Protein AF-A0A1Y1N7R0-F1 (afdb_monomer)

Organism: Photinus pyralis (NCBI:txid7054)

Foldseek 3Di:
DCDVVPDPDFFEDEDELDDPPDPVNVVCVVVVLPDQCCLVPPVLVVLLCCCQPVVGLEYEYAAQPRFALVSNVLVVSVCCCLPPGPNNVRYWYEQRNYHPRAQPDTSYHPLDVPDDVVVVDDPPDDPPVDPGSDD

Solvent-accessible surface area (backbone atoms o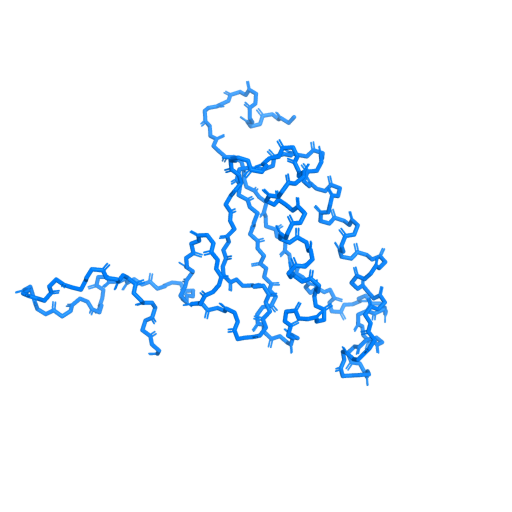nly — not comparable to full-atom values): 7972 Å² total; per-residue (Å²): 117,68,62,66,76,75,44,94,59,82,48,67,44,84,43,71,70,68,51,90,83,39,70,48,43,48,51,21,54,76,52,74,46,77,48,45,63,33,33,69,72,44,52,53,55,49,56,50,49,50,44,74,74,66,54,38,42,28,51,37,54,45,34,42,83,86,47,44,28,73,51,62,38,33,68,61,54,49,51,43,42,57,73,71,40,99,34,33,93,61,47,41,33,44,8,24,52,4,40,85,23,58,56,73,50,51,74,41,70,65,60,46,90,89,68,56,73,75,84,71,56,67,75,94,82,76,86,67,95,60,93,65,58,75,132

pLDDT: mean 86.86, std 16.88, range [38.12, 98.5]

Structure (mmCIF, N/CA/C/O backbone):
data_AF-A0A1Y1N7R0-F1
#
_entry.id   AF-A0A1Y1N7R0-F1
#
loop_
_atom_site.group_PDB
_atom_site.id
_atom_site.type_symbol
_atom_site.label_atom_id
_atom_site.label_alt_id
_atom_site.label_comp_id
_atom_site.label_asym_id
_atom_site.label_entity_id
_atom_site.label_seq_id
_atom_site.pdbx_PDB_ins_code
_atom_site.Cartn_x
_atom_site.Cartn_y
_atom_site.Cartn_z
_atom_site.occupancy
_atom_site.B_iso_or_equiv
_atom_site.auth_seq_id
_atom_site.auth_comp_id
_atom_site.auth_asym_id
_atom_site.auth_atom_id
_atom_site.pdbx_PDB_model_num
ATOM 1 N N . MET A 1 1 ? -5.769 6.196 19.701 1.00 59.28 1 MET A N 1
ATOM 2 C CA . MET A 1 1 ? -6.501 7.036 18.727 1.00 59.28 1 MET A CA 1
ATOM 3 C C . MET A 1 1 ? -7.909 7.344 19.223 1.00 59.28 1 MET A C 1
ATOM 5 O O . MET A 1 1 ? -8.539 6.460 19.791 1.00 59.28 1 MET A O 1
ATOM 9 N N . ALA A 1 2 ? -8.379 8.583 19.038 1.00 69.19 2 ALA A N 1
ATOM 10 C CA . ALA A 1 2 ? -9.619 9.095 19.632 1.00 69.19 2 ALA A CA 1
ATOM 11 C C . ALA A 1 2 ? -10.906 8.501 19.028 1.00 69.19 2 ALA A C 1
ATOM 13 O O . ALA A 1 2 ? -11.811 8.174 19.785 1.00 69.19 2 ALA A O 1
ATOM 14 N N . VAL A 1 3 ? -10.969 8.292 17.707 1.00 76.25 3 VAL A N 1
ATOM 15 C CA . VAL A 1 3 ? -12.186 7.805 17.022 1.00 76.25 3 VAL A CA 1
ATOM 16 C C . VAL A 1 3 ? -12.590 6.409 17.507 1.00 76.25 3 VAL A C 1
ATOM 18 O O . VAL A 1 3 ? -13.712 6.218 17.963 1.00 76.25 3 VAL A O 1
ATOM 21 N N . ARG A 1 4 ? -11.648 5.458 17.527 1.00 75.25 4 ARG A N 1
ATOM 22 C CA . ARG A 1 4 ? -11.912 4.071 17.956 1.00 75.25 4 ARG A CA 1
ATOM 23 C C . ARG A 1 4 ? -12.241 3.924 19.442 1.00 75.25 4 ARG A C 1
ATOM 25 O O . ARG A 1 4 ? 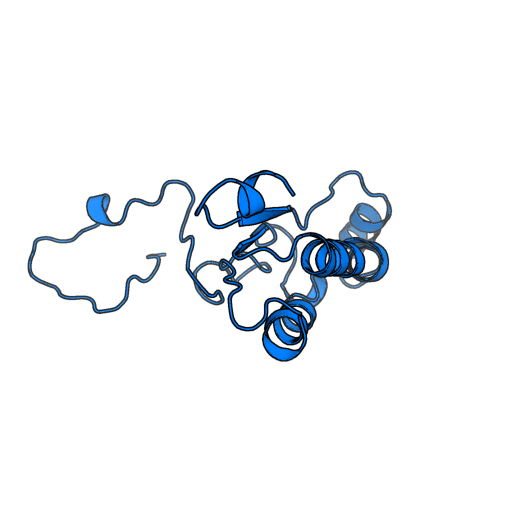-12.907 2.978 19.828 1.00 75.25 4 ARG A O 1
ATOM 32 N N . ARG A 1 5 ? -11.725 4.821 20.293 1.00 78.56 5 ARG A N 1
ATOM 33 C CA . ARG A 1 5 ? -11.948 4.757 21.750 1.00 78.56 5 ARG A CA 1
ATOM 34 C C . ARG A 1 5 ? -13.239 5.440 22.189 1.00 78.56 5 ARG A C 1
ATOM 36 O O . ARG A 1 5 ? -13.715 5.157 23.278 1.00 78.56 5 ARG A O 1
ATOM 43 N N . LYS A 1 6 ? -13.755 6.372 21.384 1.00 86.44 6 LYS A N 1
ATOM 44 C CA . LYS A 1 6 ? -14.900 7.219 21.744 1.00 86.44 6 LYS A CA 1
ATOM 45 C C . LYS A 1 6 ? -16.167 6.903 20.949 1.00 86.44 6 LYS A C 1
ATOM 47 O O . LYS A 1 6 ? -17.205 7.480 21.242 1.00 86.44 6 LYS A O 1
ATOM 52 N N . THR A 1 7 ? -16.089 6.040 19.936 1.00 89.00 7 THR A N 1
ATOM 53 C CA . THR A 1 7 ? -17.209 5.749 19.032 1.00 89.00 7 THR A CA 1
ATOM 54 C C . THR A 1 7 ? -17.223 4.278 18.623 1.00 89.00 7 THR A C 1
ATOM 56 O O . THR A 1 7 ? -16.208 3.592 18.733 1.00 89.00 7 THR A O 1
ATOM 59 N N . ALA A 1 8 ? -18.356 3.821 18.089 1.00 89.00 8 ALA A N 1
ATOM 60 C CA . ALA A 1 8 ? -18.490 2.513 17.447 1.00 89.00 8 ALA A CA 1
ATOM 61 C C . ALA A 1 8 ? -18.056 2.514 15.962 1.00 89.00 8 ALA A C 1
ATOM 63 O O . ALA A 1 8 ? -18.281 1.533 15.255 1.00 89.00 8 ALA A O 1
ATOM 64 N N . LEU A 1 9 ? -17.467 3.611 15.462 1.00 91.62 9 LEU A N 1
ATOM 65 C CA . LEU A 1 9 ? -17.059 3.720 14.063 1.00 91.62 9 LEU A CA 1
ATOM 66 C C . LEU A 1 9 ? -15.854 2.824 13.764 1.00 91.62 9 LEU A C 1
ATOM 68 O O . LEU A 1 9 ? -14.874 2.785 14.514 1.00 91.62 9 LEU A O 1
ATOM 72 N N . LYS A 1 10 ? -15.920 2.156 12.612 1.00 91.81 10 LYS A N 1
ATOM 73 C CA . LYS A 1 10 ? -14.805 1.416 12.024 1.00 91.81 10 LYS A CA 1
ATOM 74 C C . LYS A 1 10 ? -13.788 2.390 11.444 1.00 91.81 10 LYS A C 1
ATOM 76 O O . LYS A 1 10 ? -14.159 3.370 10.800 1.00 91.81 10 LYS A O 1
ATOM 81 N N . PHE A 1 11 ? -12.510 2.146 11.712 1.00 94.12 11 PHE A N 1
ATOM 82 C CA . PHE A 1 11 ? -11.434 3.050 11.308 1.00 94.12 11 PHE A CA 1
ATOM 83 C C . PHE A 1 11 ? -10.691 2.483 10.101 1.00 94.12 11 PHE A C 1
ATOM 85 O O . PHE A 1 11 ? -10.225 1.346 10.144 1.00 94.12 11 PHE A O 1
ATOM 92 N N . GLY A 1 12 ? -10.553 3.288 9.049 1.00 95.31 12 GLY A N 1
ATOM 93 C CA . GLY A 1 12 ? -9.827 2.931 7.834 1.00 95.31 12 GLY A CA 1
ATOM 94 C C . GLY A 1 12 ? -8.649 3.858 7.556 1.00 95.31 12 GLY A C 1
ATOM 95 O O . GLY A 1 12 ? -8.634 5.003 8.010 1.00 95.31 12 GLY A O 1
ATOM 96 N N . ILE A 1 13 ? -7.680 3.360 6.793 1.00 96.88 13 ILE A N 1
ATOM 97 C CA . ILE A 1 13 ? -6.538 4.122 6.282 1.00 96.88 13 ILE A CA 1
ATOM 98 C C . ILE A 1 13 ? -6.604 4.163 4.759 1.00 96.88 13 ILE A C 1
ATOM 100 O O . ILE A 1 13 ? -6.812 3.137 4.120 1.00 96.88 13 ILE A O 1
ATOM 104 N N . TYR A 1 14 ? -6.394 5.357 4.212 1.00 97.25 14 TYR A N 1
ATOM 105 C CA . TYR A 1 14 ? -6.045 5.592 2.815 1.00 97.25 14 TYR A CA 1
ATOM 106 C C . TYR A 1 14 ? -4.520 5.585 2.679 1.00 97.25 14 TYR A C 1
ATOM 108 O O . TYR A 1 14 ? -3.850 6.284 3.443 1.00 97.25 14 TYR A O 1
ATOM 116 N N . TYR A 1 15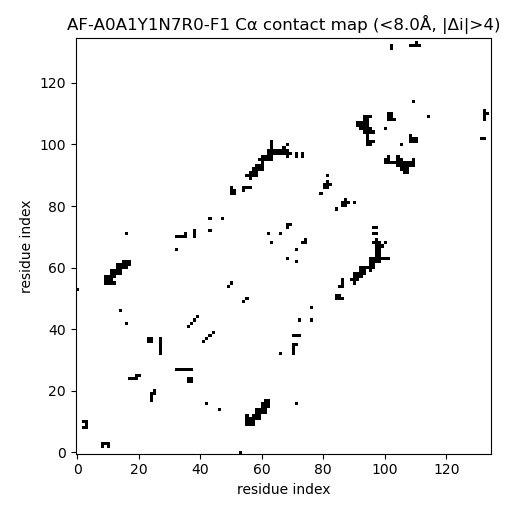 ? -3.980 4.851 1.711 1.00 97.44 15 TYR A N 1
ATOM 117 C CA . TYR A 1 15 ? -2.558 4.846 1.392 1.00 97.44 15 TYR A CA 1
ATOM 118 C C . TYR A 1 15 ? -2.334 4.987 -0.118 1.00 97.44 15 TYR A C 1
ATOM 120 O O . TYR A 1 15 ? -2.695 4.108 -0.902 1.00 97.44 15 TYR A O 1
ATOM 128 N N . SER A 1 16 ? -1.706 6.096 -0.513 1.00 96.44 16 SER A N 1
ATOM 129 C CA . SER A 1 16 ? -1.208 6.293 -1.876 1.00 96.44 16 SER A CA 1
ATOM 130 C C . SER A 1 16 ? 0.083 5.508 -2.042 1.00 96.44 16 SER A C 1
ATOM 132 O O . SER A 1 16 ? 1.062 5.804 -1.359 1.00 96.44 16 SER A O 1
ATOM 134 N N . GLN A 1 17 ? 0.113 4.548 -2.966 1.00 94.81 17 GLN A N 1
ATOM 135 C CA . GLN A 1 17 ? 1.361 3.854 -3.289 1.00 94.81 17 GLN A CA 1
ATOM 136 C C . GLN A 1 17 ? 2.343 4.777 -4.026 1.00 94.81 17 GLN A C 1
ATOM 138 O O . GLN A 1 17 ? 3.554 4.583 -3.967 1.00 94.81 17 GLN A O 1
ATOM 143 N N . TYR A 1 18 ? 1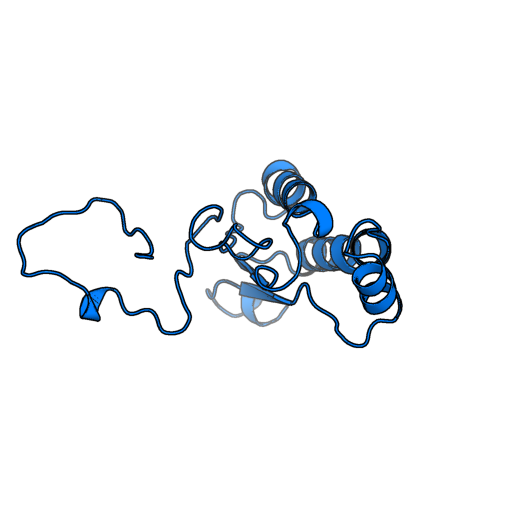.826 5.822 -4.672 1.00 94.75 18 TYR A N 1
ATOM 144 C CA . TYR A 1 18 ? 2.612 6.820 -5.384 1.00 94.75 18 TYR A CA 1
ATOM 145 C C . TYR A 1 18 ? 3.234 7.855 -4.462 1.00 94.75 18 TYR A C 1
ATOM 147 O O . TYR A 1 18 ? 2.582 8.371 -3.550 1.00 94.75 18 TYR A O 1
ATOM 155 N N . GLU A 1 19 ? 4.444 8.271 -4.827 1.00 94.56 19 GLU A N 1
ATOM 156 C CA . GLU A 1 19 ? 5.066 9.484 -4.314 1.00 94.56 19 GLU A CA 1
ATOM 157 C C . GLU A 1 19 ? 5.923 10.135 -5.404 1.00 94.56 19 GLU A C 1
ATOM 159 O O . GLU A 1 19 ? 7.136 9.951 -5.483 1.00 94.56 19 GLU A O 1
ATOM 164 N N . TRP A 1 20 ? 5.274 10.900 -6.286 1.00 94.19 20 TRP A N 1
ATOM 165 C CA . TRP A 1 20 ? 5.872 11.428 -7.523 1.00 94.19 20 TRP A CA 1
ATOM 166 C C . TRP A 1 20 ? 7.145 12.265 -7.334 1.00 94.19 20 TRP A C 1
ATOM 168 O O . TRP A 1 20 ? 7.942 12.392 -8.263 1.00 94.19 20 TRP A O 1
ATOM 178 N N . PHE A 1 21 ? 7.351 12.826 -6.143 1.00 95.31 21 PHE A N 1
ATOM 179 C CA . PHE A 1 21 ? 8.506 13.665 -5.823 1.00 95.31 21 PHE A CA 1
ATOM 180 C C . PHE A 1 21 ? 9.601 12.931 -5.038 1.00 95.31 21 PHE A C 1
ATOM 182 O O . PHE A 1 21 ? 10.643 13.522 -4.762 1.00 95.31 21 PHE A O 1
ATOM 189 N N . HIS A 1 22 ? 9.405 11.656 -4.684 1.00 96.50 22 HIS A N 1
ATOM 190 C CA . HIS A 1 22 ? 10.417 10.894 -3.962 1.00 96.50 22 HIS A CA 1
ATOM 191 C C . HIS A 1 22 ? 11.551 10.470 -4.915 1.00 96.50 22 HIS A C 1
ATOM 193 O O . HIS A 1 22 ? 11.275 9.800 -5.916 1.00 96.50 22 HIS A O 1
ATOM 199 N N . PRO A 1 23 ? 12.832 10.770 -4.618 1.00 97.38 23 PRO A N 1
ATOM 200 C CA . PRO A 1 23 ? 13.942 10.474 -5.530 1.00 97.38 23 PRO A CA 1
ATOM 201 C C . PRO A 1 23 ? 14.053 8.993 -5.902 1.00 97.38 23 PRO A C 1
ATOM 203 O O . PRO A 1 23 ? 14.312 8.656 -7.053 1.00 97.38 23 PRO A O 1
ATOM 206 N N . GLN A 1 24 ? 13.801 8.093 -4.945 1.00 97.62 24 GLN A N 1
ATOM 207 C CA . GLN A 1 24 ? 13.816 6.652 -5.223 1.00 97.62 24 GLN A CA 1
ATOM 208 C C . GLN A 1 24 ? 12.655 6.228 -6.124 1.00 97.62 24 GLN A C 1
ATOM 210 O O . GLN A 1 24 ? 12.843 5.370 -6.973 1.00 97.62 24 GLN A O 1
ATOM 215 N N . TYR A 1 25 ? 11.480 6.853 -5.988 1.00 97.31 25 TYR A N 1
ATOM 216 C CA . TYR A 1 25 ? 10.346 6.531 -6.847 1.00 97.31 25 TYR A CA 1
ATOM 217 C C . TYR A 1 25 ? 10.613 6.972 -8.288 1.00 97.31 25 TYR A C 1
ATOM 219 O O . TYR A 1 25 ? 10.378 6.222 -9.231 1.00 97.31 25 TYR A O 1
ATOM 227 N N . GLN A 1 26 ? 11.185 8.167 -8.461 1.00 97.62 26 GLN A N 1
ATOM 228 C CA . GLN A 1 26 ? 11.626 8.653 -9.768 1.00 97.62 26 GLN A CA 1
ATOM 229 C C . GLN A 1 26 ? 12.718 7.760 -10.367 1.00 97.62 26 GLN A C 1
ATOM 231 O O . GLN A 1 26 ? 12.651 7.436 -11.548 1.00 97.62 26 GLN A O 1
ATOM 236 N N . SER A 1 27 ? 13.689 7.324 -9.561 1.00 97.81 27 SER A N 1
ATOM 237 C CA . SER A 1 27 ? 14.750 6.401 -9.986 1.00 97.81 27 SER A CA 1
ATOM 238 C C . SER A 1 27 ? 14.200 5.048 -10.442 1.00 97.81 27 SER A C 1
ATOM 240 O O . SER A 1 27 ? 14.592 4.559 -11.500 1.00 97.81 27 SER A O 1
ATOM 242 N N . ASP A 1 28 ? 13.289 4.449 -9.673 1.00 97.75 28 ASP A N 1
ATOM 243 C CA . ASP A 1 28 ? 12.653 3.180 -10.037 1.00 97.75 28 ASP A CA 1
ATOM 244 C C . ASP A 1 28 ? 11.823 3.350 -11.321 1.00 97.75 28 ASP A C 1
ATOM 246 O O . ASP A 1 28 ? 11.905 2.531 -12.235 1.00 97.75 28 ASP A O 1
ATOM 250 N N . LYS A 1 29 ? 11.085 4.462 -11.442 1.00 96.81 29 LYS A N 1
ATOM 251 C CA . LYS A 1 29 ? 10.293 4.801 -12.634 1.00 96.81 29 LYS A CA 1
ATOM 252 C C . LYS A 1 29 ? 11.155 4.994 -13.885 1.00 96.81 29 LYS A C 1
ATOM 254 O O . LYS A 1 29 ? 10.789 4.497 -14.945 1.00 96.81 29 LYS A O 1
ATOM 259 N N . LEU A 1 30 ? 12.309 5.660 -13.777 1.00 97.12 30 LEU A N 1
ATOM 260 C CA . LEU A 1 30 ? 13.278 5.802 -14.877 1.00 97.12 30 LEU A CA 1
ATOM 261 C C . LEU A 1 30 ? 13.849 4.453 -15.334 1.00 97.12 30 LEU A C 1
ATOM 263 O O . LEU A 1 30 ? 14.250 4.313 -16.486 1.00 97.12 30 LEU A O 1
ATOM 267 N N . GLN A 1 31 ? 13.854 3.462 -14.445 1.00 96.50 31 GLN A N 1
ATOM 268 C CA . GLN A 1 31 ? 14.248 2.084 -14.729 1.00 96.50 31 GLN A CA 1
ATOM 269 C C . GLN A 1 31 ? 13.046 1.189 -15.064 1.00 96.50 31 GLN A C 1
ATOM 271 O O . GLN A 1 31 ? 13.140 -0.029 -14.973 1.00 96.50 31 GLN A O 1
ATOM 276 N N . ASN A 1 32 ? 11.904 1.764 -15.453 1.00 96.44 32 ASN A N 1
ATOM 277 C CA . ASN A 1 32 ? 10.684 1.023 -15.793 1.00 96.44 32 ASN A CA 1
ATOM 278 C C . ASN A 1 32 ? 10.234 0.043 -14.696 1.00 96.44 32 ASN A C 1
ATOM 280 O O . ASN A 1 32 ? 9.721 -1.033 -14.999 1.00 96.44 32 ASN A O 1
ATOM 284 N N . TYR A 1 33 ? 10.430 0.409 -13.427 1.00 96.56 33 TYR A N 1
ATOM 285 C CA . TYR A 1 33 ? 10.031 -0.382 -12.261 1.00 96.56 33 TYR A CA 1
ATOM 286 C C . TYR A 1 33 ? 10.699 -1.768 -12.171 1.00 96.56 33 TYR A C 1
ATOM 288 O O . TYR A 1 33 ? 10.175 -2.662 -11.509 1.00 96.56 33 TYR A O 1
ATOM 296 N N . THR A 1 34 ? 11.857 -1.971 -12.818 1.00 95.81 34 THR A N 1
ATOM 297 C CA . THR A 1 34 ? 12.637 -3.216 -12.675 1.00 95.81 34 THR A CA 1
ATOM 298 C C . THR A 1 34 ? 13.432 -3.271 -11.373 1.00 95.81 34 THR A C 1
ATOM 300 O O . THR A 1 34 ? 13.759 -4.353 -10.893 1.00 95.81 34 THR A O 1
ATOM 303 N N . GLU A 1 35 ? 13.758 -2.109 -10.806 1.00 95.00 35 GLU A N 1
ATOM 304 C CA . GLU A 1 35 ? 14.206 -1.977 -9.421 1.00 95.00 35 GLU A CA 1
ATOM 305 C C . GLU A 1 35 ? 13.023 -1.597 -8.527 1.00 95.00 35 GLU A C 1
ATOM 307 O O . GLU A 1 35 ? 12.073 -0.967 -8.984 1.00 95.00 35 GLU A O 1
ATOM 312 N N . ASP A 1 36 ? 13.096 -1.964 -7.247 1.00 96.00 36 ASP A N 1
ATOM 313 C CA . ASP A 1 36 ? 12.027 -1.759 -6.263 1.00 96.00 36 ASP A CA 1
ATOM 314 C C . ASP A 1 36 ? 12.514 -1.030 -4.999 1.00 96.00 36 ASP A C 1
ATOM 316 O O . ASP A 1 36 ? 11.984 -1.240 -3.901 1.00 96.00 36 ASP A O 1
ATOM 320 N N . LYS A 1 37 ? 13.554 -0.193 -5.122 1.00 97.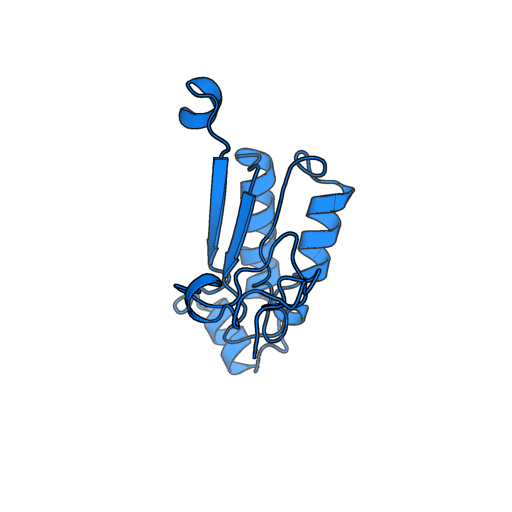38 37 LYS A N 1
ATOM 321 C CA . LYS A 1 37 ? 14.221 0.443 -3.974 1.00 97.38 37 LYS A CA 1
ATOM 322 C C . LYS A 1 37 ? 13.241 1.275 -3.163 1.00 97.38 37 LYS A C 1
ATOM 324 O O . LYS A 1 37 ? 13.225 1.150 -1.939 1.00 97.38 37 LYS A O 1
ATOM 329 N N . PHE A 1 38 ? 12.396 2.058 -3.831 1.00 98.00 38 PHE A N 1
ATOM 330 C CA . PHE A 1 38 ? 11.367 2.860 -3.176 1.00 98.00 38 PHE A CA 1
ATOM 331 C C . PHE A 1 38 ? 10.405 1.987 -2.368 1.00 98.00 38 PHE A C 1
ATOM 333 O O . PHE A 1 38 ? 10.164 2.237 -1.187 1.00 98.00 38 PHE A O 1
ATOM 340 N N . VAL A 1 39 ? 9.908 0.911 -2.976 1.00 97.44 39 VAL A N 1
ATOM 341 C CA . VAL A 1 39 ? 8.925 0.037 -2.332 1.00 97.44 39 VAL A CA 1
ATOM 342 C C . VAL A 1 39 ? 9.546 -0.713 -1.157 1.00 97.44 39 VAL A C 1
ATOM 344 O O . VAL A 1 39 ? 8.966 -0.782 -0.074 1.00 97.44 39 VAL A O 1
ATOM 347 N N . SER A 1 40 ? 10.751 -1.244 -1.353 1.00 97.62 40 SER A N 1
ATOM 348 C CA . SER A 1 40 ? 11.497 -2.000 -0.349 1.00 97.62 40 SER A CA 1
ATOM 349 C C . SER A 1 40 ? 11.888 -1.164 0.864 1.00 97.62 40 SER A C 1
ATOM 351 O O . SER A 1 40 ? 11.847 -1.671 1.984 1.00 97.62 40 SER A O 1
ATOM 353 N N . GLN A 1 41 ? 12.302 0.084 0.649 1.00 97.62 41 GLN A N 1
ATOM 354 C CA . GLN A 1 41 ? 12.896 0.917 1.696 1.00 97.62 41 GLN A CA 1
ATOM 355 C C . GLN A 1 41 ? 11.900 1.883 2.333 1.00 97.62 41 GLN A C 1
ATOM 357 O O . GLN A 1 41 ? 12.093 2.256 3.489 1.00 97.62 41 GLN A O 1
ATOM 362 N N . LYS A 1 42 ? 10.839 2.267 1.616 1.00 96.88 42 LYS A N 1
ATOM 363 C CA . LYS A 1 42 ? 9.872 3.267 2.074 1.00 96.88 42 LYS A CA 1
ATOM 364 C C . LYS A 1 42 ? 8.460 2.704 2.169 1.00 96.88 42 LYS A C 1
ATOM 366 O O . LYS A 1 42 ? 7.926 2.612 3.271 1.00 96.88 42 LYS A O 1
ATOM 371 N N . THR A 1 43 ? 7.872 2.283 1.050 1.00 96.94 43 THR A N 1
ATOM 372 C CA . THR A 1 43 ? 6.441 1.935 0.987 1.00 96.94 43 THR A CA 1
ATOM 373 C C . THR A 1 43 ? 6.075 0.771 1.904 1.00 96.94 43 THR A C 1
ATOM 375 O O . THR A 1 43 ? 5.190 0.887 2.749 1.00 96.94 43 THR A O 1
ATOM 378 N N . LEU A 1 44 ? 6.779 -0.356 1.781 1.00 97.12 44 LEU A N 1
ATOM 379 C CA . LEU A 1 44 ? 6.445 -1.572 2.516 1.00 97.12 44 LEU A CA 1
ATOM 380 C C . LEU A 1 44 ? 6.669 -1.430 4.038 1.00 97.12 44 LEU A C 1
ATOM 382 O O . LEU A 1 44 ? 5.772 -1.821 4.798 1.00 97.12 44 LEU A O 1
ATOM 386 N N . PRO A 1 45 ? 7.793 -0.854 4.524 1.00 98.06 45 PRO A N 1
ATOM 387 C CA . PRO A 1 45 ? 7.960 -0.553 5.947 1.00 98.06 45 PRO A CA 1
ATOM 388 C C . PRO A 1 45 ? 6.890 0.397 6.495 1.00 98.06 45 PRO A C 1
ATOM 390 O O . PRO A 1 45 ? 6.339 0.133 7.563 1.00 98.06 45 PRO A O 1
ATOM 393 N N . GLU A 1 46 ? 6.547 1.457 5.758 1.00 98.06 46 GLU A N 1
ATOM 394 C CA . GLU A 1 46 ? 5.547 2.444 6.179 1.00 98.06 46 GLU A CA 1
ATOM 395 C C . GLU A 1 46 ? 4.155 1.816 6.305 1.00 98.06 46 GLU A C 1
ATOM 397 O O . GLU A 1 46 ? 3.505 1.942 7.344 1.00 98.06 46 GLU A O 1
ATOM 402 N N . MET A 1 47 ? 3.709 1.067 5.294 1.00 98.25 47 MET A N 1
ATOM 403 C CA . MET A 1 47 ? 2.425 0.362 5.346 1.00 98.25 47 MET A CA 1
ATOM 404 C C . MET A 1 47 ? 2.363 -0.616 6.527 1.00 98.25 47 MET A C 1
ATOM 406 O O . MET A 1 47 ? 1.344 -0.703 7.218 1.00 98.25 47 MET A O 1
ATOM 410 N N . THR A 1 48 ? 3.466 -1.316 6.799 1.00 98.38 48 THR A N 1
ATOM 411 C CA . THR A 1 48 ? 3.587 -2.223 7.947 1.00 98.38 48 THR A CA 1
ATOM 412 C C . THR A 1 48 ? 3.480 -1.456 9.269 1.00 98.38 48 THR A C 1
ATOM 414 O O . THR A 1 48 ? 2.707 -1.852 10.145 1.00 98.38 48 THR A O 1
ATOM 417 N N . GLU A 1 49 ? 4.181 -0.325 9.416 1.00 98.38 49 GLU A N 1
ATOM 418 C CA . GLU A 1 49 ? 4.084 0.533 10.606 1.00 98.38 49 GLU A CA 1
ATOM 419 C C . GLU A 1 49 ? 2.645 1.016 10.823 1.00 98.38 49 GLU A C 1
ATOM 421 O O . GLU A 1 49 ? 2.122 0.915 11.936 1.00 98.38 49 GLU A O 1
ATOM 426 N N . LEU A 1 50 ? 1.973 1.490 9.769 1.00 98.06 50 LEU A N 1
ATOM 427 C CA . LEU A 1 50 ? 0.594 1.975 9.841 1.00 98.06 50 LEU A CA 1
ATOM 428 C C . LEU A 1 50 ? -0.358 0.897 10.374 1.00 98.06 50 LEU A C 1
ATOM 430 O O . LEU A 1 50 ? -1.170 1.172 11.266 1.00 98.06 50 LEU A O 1
ATOM 434 N N . VAL A 1 51 ? -0.230 -0.338 9.885 1.00 98.19 51 VAL A N 1
ATOM 435 C CA . VAL A 1 51 ? -1.024 -1.477 10.367 1.00 98.19 51 VAL A CA 1
ATOM 436 C C . VAL A 1 51 ? -0.733 -1.764 11.838 1.00 98.19 51 VAL A C 1
ATOM 438 O O . VAL A 1 51 ? -1.665 -1.862 12.642 1.00 98.19 51 VAL A O 1
ATOM 441 N N . LEU A 1 52 ? 0.542 -1.857 12.218 1.00 98.00 52 LEU A N 1
ATOM 442 C CA . LEU A 1 52 ? 0.946 -2.179 13.589 1.00 98.00 52 LEU A CA 1
ATOM 443 C C . LEU A 1 52 ? 0.492 -1.112 14.595 1.00 98.00 52 LEU A C 1
ATOM 445 O O . LEU A 1 52 ? 0.026 -1.442 15.691 1.00 98.00 52 LEU A O 1
ATOM 449 N N . LYS A 1 53 ? 0.595 0.162 14.213 1.00 96.88 53 LYS A N 1
ATOM 450 C CA . LYS A 1 53 ? 0.347 1.328 15.069 1.00 96.88 53 LYS A CA 1
ATOM 451 C C . LYS A 1 53 ? -1.130 1.660 15.208 1.00 96.88 53 LYS A C 1
ATOM 453 O O . LYS A 1 53 ? -1.599 1.949 16.312 1.00 96.88 53 LYS A O 1
ATOM 458 N N . TYR A 1 54 ? -1.872 1.632 14.103 1.00 95.38 54 TYR A N 1
ATOM 459 C CA . TYR A 1 54 ? -3.256 2.109 14.076 1.00 95.38 54 TYR A CA 1
ATOM 460 C C . TYR A 1 54 ? -4.291 0.987 14.056 1.00 95.38 54 TYR A C 1
ATOM 462 O O . TYR A 1 54 ? -5.425 1.212 14.497 1.00 95.38 54 TYR A O 1
ATOM 470 N N . ARG A 1 55 ? -3.890 -0.223 13.644 1.00 96.12 55 ARG A N 1
ATOM 471 C CA . ARG A 1 55 ? -4.738 -1.419 13.560 1.00 96.12 55 ARG A CA 1
ATOM 472 C C . ARG A 1 55 ? -6.075 -1.114 12.867 1.00 96.12 55 ARG A C 1
ATOM 474 O O . ARG A 1 55 ? -7.108 -1.122 13.546 1.00 96.12 55 ARG A O 1
ATOM 481 N N . PRO A 1 56 ? -6.043 -0.747 11.574 1.00 96.50 56 PRO A N 1
ATOM 482 C CA . PRO A 1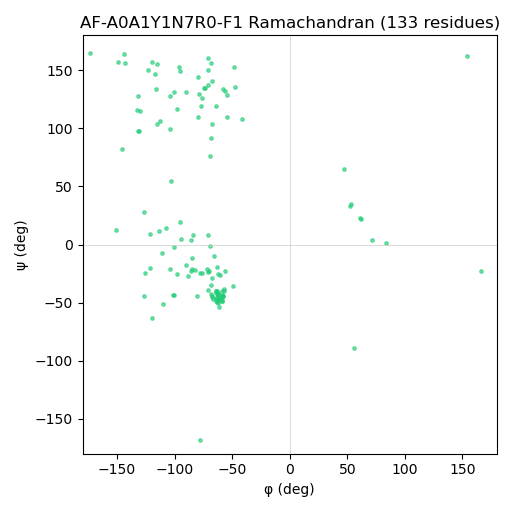 56 ? -7.240 -0.370 10.838 1.00 96.50 56 PRO A CA 1
ATOM 483 C C . PRO A 1 56 ? -8.144 -1.574 10.555 1.00 96.50 56 PRO A C 1
ATOM 485 O O . PRO A 1 56 ? -7.670 -2.693 10.384 1.00 96.50 56 PRO A O 1
ATOM 488 N N . ASP A 1 57 ? -9.447 -1.316 10.468 1.00 96.06 57 ASP A N 1
ATOM 489 C CA . ASP A 1 57 ? -10.443 -2.256 9.950 1.00 96.06 57 ASP A CA 1
ATOM 490 C C . ASP A 1 57 ? -10.490 -2.220 8.405 1.00 96.06 57 ASP A C 1
ATOM 492 O O . ASP A 1 57 ? -10.937 -3.172 7.775 1.00 96.06 57 ASP A O 1
ATOM 496 N N . ILE A 1 58 ? -10.025 -1.130 7.778 1.00 96.81 58 ILE A N 1
ATOM 497 C CA . ILE A 1 58 ? -9.954 -0.979 6.315 1.00 96.81 58 ILE A CA 1
ATOM 498 C C . ILE A 1 58 ? -8.570 -0.462 5.922 1.00 96.81 58 ILE A C 1
ATOM 500 O O . ILE A 1 58 ? -8.137 0.572 6.432 1.00 96.81 58 ILE A O 1
ATOM 504 N N . PHE A 1 59 ? -7.899 -1.133 4.989 1.00 97.81 59 PHE A N 1
ATOM 505 C CA . PHE A 1 59 ? -6.674 -0.630 4.368 1.00 97.81 59 PHE A CA 1
ATOM 506 C C . PHE A 1 59 ? -6.929 -0.394 2.879 1.00 97.81 59 PHE A C 1
ATOM 508 O O . PHE A 1 59 ? -7.026 -1.336 2.094 1.00 97.81 59 PHE A O 1
ATOM 515 N N . TRP A 1 60 ? -7.082 0.872 2.502 1.00 97.06 60 TRP A N 1
ATOM 516 C CA . TRP A 1 60 ? -7.376 1.281 1.135 1.00 97.06 60 TRP A CA 1
ATOM 517 C C . TRP A 1 60 ? -6.103 1.700 0.418 1.00 97.06 60 TRP A C 1
ATOM 519 O O . TRP A 1 60 ? -5.464 2.675 0.806 1.00 97.06 60 TRP A O 1
ATOM 529 N N . SER A 1 61 ? -5.757 0.960 -0.626 1.00 96.12 61 SER A N 1
ATOM 530 C CA . SER A 1 61 ? -4.615 1.231 -1.489 1.00 96.12 61 SER A CA 1
ATOM 531 C C . SER A 1 61 ? -5.036 2.025 -2.724 1.00 96.12 61 SER A C 1
ATOM 533 O O . SER A 1 61 ? -6.156 1.864 -3.214 1.00 96.12 61 SER A O 1
ATOM 535 N N . ASP A 1 62 ? -4.132 2.850 -3.245 1.00 94.69 62 ASP A N 1
ATOM 536 C CA . ASP A 1 62 ? -4.239 3.481 -4.561 1.00 94.69 62 ASP A CA 1
ATOM 537 C C . ASP A 1 62 ? -2.913 3.293 -5.314 1.00 94.69 62 ASP A C 1
ATOM 539 O O . ASP A 1 62 ? -1.936 4.000 -5.058 1.00 94.69 62 ASP A O 1
ATOM 543 N N . GLY A 1 63 ? -2.852 2.281 -6.188 1.00 91.88 63 GLY A N 1
ATOM 544 C CA . GLY A 1 63 ? -1.635 1.889 -6.918 1.00 91.88 63 GLY A CA 1
ATOM 545 C C . GLY A 1 63 ? -1.873 1.253 -8.294 1.00 91.88 63 GLY A C 1
ATOM 546 O O . GLY A 1 63 ? -0.951 0.696 -8.882 1.00 91.88 63 GLY A O 1
ATOM 547 N N . ASP A 1 64 ? -3.089 1.319 -8.838 1.00 90.50 64 ASP A N 1
ATOM 548 C CA . ASP A 1 64 ? -3.523 0.612 -10.056 1.00 90.50 64 ASP A CA 1
ATOM 549 C C . ASP A 1 64 ? -3.223 1.310 -11.399 1.00 90.50 64 ASP A C 1
ATOM 551 O O . ASP A 1 64 ? -3.591 0.813 -12.463 1.00 90.50 64 ASP A O 1
ATOM 555 N N . GLY A 1 65 ? -2.540 2.448 -11.360 1.00 89.69 65 GLY A N 1
ATOM 556 C CA . GLY A 1 65 ? -2.364 3.390 -12.465 1.00 89.69 65 GLY A CA 1
ATOM 557 C C . GLY A 1 65 ? -1.026 3.302 -13.202 1.00 89.69 65 GLY A C 1
ATOM 558 O O . GLY A 1 65 ? -1.030 3.354 -14.430 1.00 89.69 65 GLY A O 1
ATOM 559 N N . GLU A 1 66 ? 0.112 3.167 -12.506 1.00 92.00 66 GLU A N 1
ATOM 560 C CA . GLU A 1 66 ? 1.434 3.215 -13.171 1.00 92.00 66 GLU A CA 1
ATOM 561 C C . GLU A 1 66 ? 2.169 1.868 -13.215 1.00 92.00 66 GLU A C 1
ATOM 563 O O . GLU A 1 66 ? 2.582 1.439 -14.293 1.00 92.00 66 GLU A O 1
ATOM 568 N N . ALA A 1 67 ? 2.312 1.190 -12.073 1.00 95.19 67 ALA A N 1
ATOM 569 C CA . ALA A 1 67 ? 3.131 -0.015 -11.942 1.00 95.19 67 ALA A CA 1
ATOM 570 C C . ALA A 1 67 ? 2.296 -1.262 -11.608 1.00 95.19 67 ALA A C 1
ATOM 572 O O . ALA A 1 67 ? 1.194 -1.169 -11.061 1.00 95.19 67 ALA A O 1
ATOM 573 N N . GLU A 1 68 ? 2.819 -2.435 -11.960 1.00 96.38 68 GLU A N 1
ATOM 574 C CA . GLU A 1 68 ? 2.203 -3.732 -11.662 1.00 96.38 68 GLU A CA 1
ATOM 575 C C . GLU A 1 68 ? 2.289 -4.069 -10.166 1.00 96.38 68 GLU A C 1
ATOM 577 O O . GLU A 1 68 ? 3.116 -3.532 -9.427 1.00 96.38 68 GLU A O 1
ATOM 582 N N . ASP A 1 69 ? 1.440 -4.987 -9.706 1.00 95.94 69 ASP A N 1
ATOM 583 C CA . ASP A 1 69 ? 1.390 -5.433 -8.307 1.00 95.94 69 ASP A CA 1
ATOM 584 C C . ASP A 1 69 ? 2.714 -6.057 -7.830 1.00 95.94 69 ASP A C 1
ATOM 586 O O . ASP A 1 69 ? 3.043 -5.991 -6.641 1.00 95.94 69 ASP A O 1
ATOM 590 N N . ALA A 1 70 ? 3.491 -6.613 -8.765 1.00 96.50 70 ALA A N 1
ATOM 591 C CA . ALA A 1 70 ? 4.824 -7.147 -8.521 1.00 96.50 70 ALA A CA 1
ATOM 592 C C . ALA A 1 70 ? 5.808 -6.072 -8.025 1.00 96.50 70 ALA A C 1
ATOM 594 O O . ALA A 1 70 ? 6.470 -6.290 -7.009 1.00 96.50 70 ALA A O 1
ATOM 595 N N . TYR A 1 71 ? 5.860 -4.902 -8.679 1.00 97.56 71 TYR A N 1
ATOM 596 C CA . TYR A 1 71 ? 6.707 -3.776 -8.253 1.00 97.56 71 TYR A CA 1
ATOM 597 C C . TYR A 1 71 ? 6.317 -3.302 -6.853 1.00 97.56 71 TYR A C 1
ATOM 599 O O . TYR A 1 71 ? 7.160 -3.178 -5.967 1.00 97.56 71 TYR A O 1
ATOM 607 N N . TRP A 1 72 ? 5.013 -3.129 -6.631 1.00 97.44 72 TRP A N 1
ATOM 608 C CA . TRP A 1 72 ? 4.444 -2.723 -5.348 1.00 97.44 72 TRP A CA 1
ATOM 609 C C . TRP A 1 72 ? 4.624 -3.748 -4.225 1.00 97.44 72 TRP A C 1
ATOM 611 O O . TRP A 1 72 ? 4.354 -3.452 -3.060 1.00 97.44 72 TRP A O 1
ATOM 621 N N . LYS A 1 73 ? 5.078 -4.966 -4.546 1.00 97.44 73 LYS A N 1
ATOM 622 C CA . LYS A 1 73 ? 5.143 -6.100 -3.613 1.00 97.44 73 LYS A CA 1
ATOM 623 C C . LYS A 1 73 ? 3.803 -6.347 -2.926 1.00 97.44 73 LYS A C 1
ATOM 625 O O . LYS A 1 73 ? 3.757 -6.804 -1.781 1.00 97.44 73 LYS A O 1
ATOM 630 N N . SER A 1 74 ? 2.709 -6.090 -3.634 1.00 97.00 74 SER A N 1
ATOM 631 C CA . SER A 1 74 ? 1.363 -6.117 -3.068 1.00 97.00 74 SER A CA 1
ATOM 632 C C . SER A 1 74 ? 1.002 -7.497 -2.546 1.00 97.00 74 SER A C 1
ATOM 634 O O . SER A 1 74 ? 0.552 -7.624 -1.412 1.00 97.00 74 SER A O 1
ATOM 636 N N . THR A 1 75 ? 1.307 -8.552 -3.306 1.00 96.50 75 THR A N 1
ATOM 637 C CA . THR A 1 75 ? 1.107 -9.941 -2.863 1.00 96.50 75 THR A CA 1
ATOM 638 C C . THR A 1 75 ? 1.860 -10.242 -1.565 1.00 96.50 75 THR A C 1
ATOM 640 O O . THR A 1 75 ? 1.313 -10.883 -0.670 1.00 96.50 75 THR A O 1
ATOM 643 N N . LYS A 1 76 ? 3.088 -9.728 -1.409 1.00 97.50 76 LYS A N 1
ATOM 644 C CA . LYS A 1 76 ? 3.883 -9.907 -0.185 1.00 97.50 76 LYS A CA 1
ATOM 645 C C . LYS A 1 76 ? 3.244 -9.192 1.006 1.00 97.50 76 LYS A C 1
ATOM 647 O O . LYS A 1 76 ? 3.132 -9.784 2.077 1.00 97.50 76 LYS A O 1
ATOM 652 N N . PHE A 1 77 ? 2.828 -7.939 0.825 1.00 98.19 77 PHE A N 1
ATOM 653 C CA . PHE A 1 77 ? 2.166 -7.181 1.884 1.00 98.19 77 PHE A CA 1
ATOM 654 C C . PHE A 1 77 ? 0.833 -7.814 2.287 1.00 98.19 77 PHE A C 1
ATOM 656 O O . PHE A 1 77 ? 0.587 -8.011 3.473 1.00 98.19 77 PHE A O 1
ATOM 663 N N . LEU A 1 78 ? -0.005 -8.174 1.313 1.00 97.81 78 LEU A N 1
ATOM 664 C CA . LEU A 1 78 ? -1.317 -8.774 1.549 1.00 97.81 78 LEU A CA 1
ATOM 665 C C . LEU A 1 78 ? -1.208 -10.142 2.225 1.00 97.81 78 LEU A C 1
ATOM 667 O O . LEU A 1 78 ? -1.976 -10.420 3.143 1.00 97.81 78 LEU A O 1
ATOM 671 N N . ALA A 1 79 ? -0.234 -10.970 1.836 1.00 98.06 79 ALA A N 1
ATOM 672 C CA . ALA A 1 79 ? 0.022 -12.241 2.506 1.00 98.06 79 ALA A CA 1
ATOM 673 C C . ALA A 1 79 ? 0.344 -12.032 3.992 1.00 98.06 79 ALA A C 1
ATOM 675 O O . ALA A 1 79 ? -0.270 -12.662 4.849 1.00 98.06 79 ALA A O 1
ATOM 676 N N . TRP A 1 80 ? 1.246 -11.104 4.316 1.00 98.50 80 TRP A N 1
ATOM 677 C CA . TRP A 1 80 ? 1.535 -10.759 5.709 1.00 98.50 80 TRP A CA 1
ATOM 678 C C . TRP A 1 80 ? 0.306 -10.178 6.430 1.00 98.50 80 TRP A C 1
ATOM 680 O O . TRP A 1 80 ? 0.006 -10.561 7.563 1.00 98.50 80 TRP A O 1
ATOM 690 N N . LEU A 1 81 ? -0.436 -9.286 5.766 1.00 98.31 81 LEU A N 1
ATOM 691 C CA . LEU A 1 81 ? -1.610 -8.618 6.323 1.00 98.31 81 LEU A CA 1
ATOM 692 C C . LEU A 1 81 ? -2.673 -9.631 6.772 1.00 98.31 81 LEU A C 1
ATOM 694 O O . LEU A 1 81 ? -3.219 -9.497 7.867 1.00 98.31 81 LEU A O 1
ATOM 698 N N . TYR A 1 82 ? -2.933 -10.648 5.951 1.00 97.81 82 TYR A N 1
ATOM 699 C CA . TYR A 1 82 ? -3.973 -11.645 6.197 1.00 97.81 82 TYR A CA 1
ATOM 700 C C . TYR A 1 82 ? -3.514 -12.873 6.988 1.00 97.81 82 TYR A C 1
ATOM 702 O O . TYR A 1 82 ? -4.359 -13.564 7.551 1.00 97.81 82 TYR A O 1
ATOM 710 N N . ASN A 1 83 ? -2.210 -13.136 7.091 1.00 98.25 83 ASN A N 1
ATOM 711 C CA . ASN A 1 83 ? -1.713 -14.305 7.824 1.00 98.25 83 ASN A CA 1
ATOM 712 C C . ASN A 1 83 ? -1.181 -13.951 9.222 1.00 98.25 83 ASN A C 1
ATOM 714 O O . ASN A 1 83 ? -1.504 -14.630 10.203 1.00 98.25 83 ASN A O 1
ATOM 718 N N . ASP A 1 84 ? -0.422 -12.858 9.333 1.00 98.25 84 ASP A N 1
ATOM 719 C CA . ASP A 1 84 ? 0.440 -12.600 10.495 1.00 98.25 84 ASP A CA 1
ATOM 720 C C . ASP A 1 84 ? 0.126 -11.287 11.222 1.00 98.25 84 ASP A C 1
ATOM 722 O O . ASP A 1 84 ? 0.504 -11.106 12.382 1.00 98.25 84 ASP A O 1
ATOM 726 N N . SER A 1 85 ? -0.554 -10.347 10.563 1.00 98.00 85 SER A N 1
ATOM 727 C CA . SER A 1 85 ? -0.800 -9.025 11.140 1.00 98.00 85 SER A CA 1
ATOM 728 C C . SER A 1 85 ? -1.762 -9.068 12.342 1.00 98.00 85 SER A C 1
ATOM 730 O O . SER A 1 85 ? -2.625 -9.946 12.437 1.00 98.00 85 SER A O 1
ATOM 732 N N . PRO A 1 86 ? -1.714 -8.070 13.247 1.00 98.00 86 PRO A N 1
ATOM 733 C CA . PRO A 1 86 ? -2.633 -7.987 14.387 1.00 98.00 86 PRO A CA 1
ATOM 734 C C . PRO A 1 86 ? -4.088 -7.668 14.000 1.00 98.00 86 PRO A C 1
ATOM 736 O O . PRO A 1 86 ? -4.931 -7.537 14.885 1.00 98.00 86 PRO A O 1
ATOM 739 N N . VAL A 1 87 ? -4.376 -7.469 12.711 1.00 97.69 87 VAL A N 1
ATOM 740 C CA . VAL A 1 87 ? -5.713 -7.150 12.184 1.00 97.69 87 VAL A CA 1
ATOM 741 C C . VAL A 1 87 ? -6.206 -8.173 11.165 1.00 97.69 87 VAL A C 1
ATOM 743 O O . VAL A 1 87 ? -7.242 -7.945 10.544 1.00 97.69 87 VAL A O 1
ATOM 746 N N . LYS A 1 88 ? -5.493 -9.291 11.002 1.00 97.50 88 LYS A N 1
ATOM 747 C CA . LYS A 1 88 ? -5.752 -10.322 9.990 1.00 97.50 88 LYS A CA 1
ATOM 748 C C . LYS A 1 88 ? -7.204 -10.803 9.914 1.00 97.50 88 LYS A C 1
ATOM 750 O O . LYS A 1 88 ? -7.711 -11.027 8.823 1.00 97.50 88 LYS A O 1
ATOM 755 N N . ASP A 1 89 ? -7.884 -10.881 11.057 1.00 97.31 89 ASP A N 1
ATOM 756 C CA . ASP A 1 89 ? -9.255 -11.395 11.149 1.00 97.31 89 ASP A CA 1
ATOM 757 C C . ASP A 1 89 ? -10.324 -10.329 10.848 1.00 97.31 8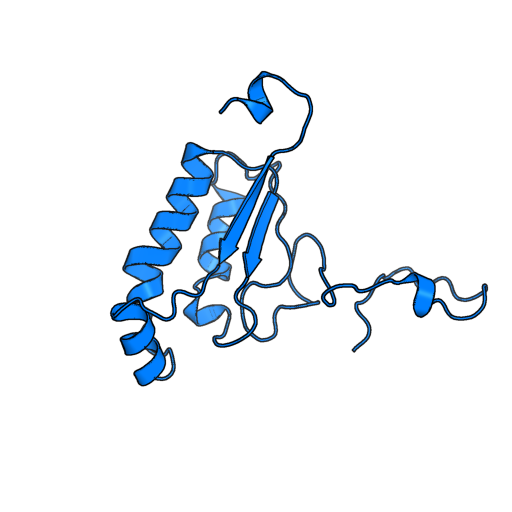9 ASP A C 1
ATOM 759 O O . ASP A 1 89 ? -11.506 -10.643 10.724 1.00 97.31 89 ASP A O 1
ATOM 763 N N . THR A 1 90 ? -9.937 -9.052 10.778 1.00 95.69 90 THR A N 1
ATOM 764 C CA . THR A 1 90 ? -10.881 -7.924 10.691 1.00 95.69 90 THR A CA 1
ATOM 765 C C . THR A 1 90 ? -10.646 -7.000 9.508 1.00 95.69 90 THR A C 1
ATOM 767 O O . THR A 1 90 ? -11.569 -6.293 9.111 1.00 95.69 90 THR A O 1
ATOM 770 N N . VAL A 1 91 ? -9.421 -6.946 8.982 1.00 97.38 91 VAL A N 1
ATOM 771 C CA . VAL A 1 91 ? -9.048 -5.978 7.951 1.00 97.38 91 VAL A CA 1
ATOM 772 C C . VAL A 1 91 ? -9.639 -6.354 6.598 1.00 97.38 91 VAL A C 1
ATOM 774 O O . VAL A 1 91 ? -9.555 -7.496 6.147 1.00 97.38 91 VAL A O 1
ATOM 777 N N . VAL A 1 92 ? -10.197 -5.369 5.906 1.00 97.00 92 VAL A N 1
ATOM 778 C CA . VAL A 1 92 ? -10.604 -5.502 4.504 1.00 97.00 92 VAL A CA 1
ATOM 779 C C . VAL A 1 92 ? -9.818 -4.542 3.621 1.00 97.00 92 VAL A C 1
ATOM 781 O O . VAL A 1 92 ? -9.471 -3.434 4.036 1.00 97.00 92 VAL A O 1
ATOM 784 N N . VAL A 1 93 ? -9.546 -4.973 2.391 1.00 97.00 93 VAL A N 1
ATOM 785 C CA . VAL A 1 93 ? -8.810 -4.197 1.388 1.00 97.00 93 VAL A CA 1
ATOM 786 C C . VAL A 1 93 ? -9.627 -4.028 0.114 1.00 97.00 93 VAL A C 1
ATOM 788 O O . VAL A 1 93 ? -10.422 -4.902 -0.232 1.00 97.00 93 VAL A O 1
ATOM 791 N N . ASN A 1 94 ? -9.414 -2.926 -0.601 1.00 95.44 94 ASN A N 1
ATOM 792 C CA . ASN A 1 94 ? -9.958 -2.737 -1.946 1.00 95.44 94 ASN A CA 1
ATOM 793 C C . ASN A 1 94 ? -9.146 -3.502 -2.999 1.00 95.44 94 ASN A C 1
ATOM 795 O O . ASN A 1 94 ? -8.301 -4.331 -2.672 1.00 95.44 94 ASN A O 1
ATOM 799 N N . ASP A 1 95 ? -9.406 -3.198 -4.266 1.00 93.88 95 ASP A N 1
ATOM 800 C CA . ASP A 1 95 ? -8.875 -3.872 -5.442 1.00 93.88 95 ASP A CA 1
ATOM 801 C C . ASP A 1 95 ? -7.811 -3.086 -6.228 1.00 93.88 95 ASP A C 1
ATOM 803 O O . ASP A 1 95 ? -7.490 -3.467 -7.346 1.00 93.88 95 ASP A O 1
ATOM 807 N N . LYS A 1 96 ? -7.233 -2.009 -5.677 1.00 94.94 96 LYS A N 1
ATOM 808 C CA . LYS A 1 96 ? -6.262 -1.146 -6.386 1.00 94.94 96 LYS A CA 1
ATOM 809 C C . LYS A 1 96 ? -4.805 -1.380 -5.971 1.00 94.94 96 LYS A C 1
ATOM 811 O O . LYS A 1 96 ? -4.092 -0.462 -5.563 1.00 94.94 96 LYS A O 1
ATOM 816 N N . TRP A 1 97 ? -4.352 -2.622 -6.067 1.00 96.19 97 TRP A N 1
ATOM 817 C CA . TRP A 1 97 ? -3.032 -3.054 -5.588 1.00 96.19 97 TRP A CA 1
ATOM 818 C C . TRP A 1 97 ? -1.929 -3.046 -6.653 1.00 96.19 97 TRP A C 1
ATOM 820 O O . TRP A 1 97 ? -0.808 -3.465 -6.386 1.00 96.19 97 TRP A O 1
ATOM 830 N N . GLY A 1 98 ? -2.227 -2.573 -7.855 1.00 95.31 98 GLY A N 1
ATOM 831 C CA . GLY A 1 98 ? -1.313 -2.599 -8.989 1.00 95.31 98 GLY A CA 1
ATOM 832 C C . GLY A 1 98 ? -2.072 -2.608 -10.303 1.00 95.31 98 GLY A C 1
ATOM 833 O O . GLY A 1 98 ? -3.275 -2.898 -10.346 1.00 95.31 98 GLY A O 1
ATOM 834 N N . LYS A 1 99 ? -1.390 -2.268 -11.391 1.00 93.75 99 LYS A N 1
ATOM 835 C CA . LYS A 1 99 ? -1.981 -2.280 -12.727 1.00 93.75 99 LYS A CA 1
ATOM 836 C C . LYS A 1 99 ? -2.590 -3.652 -13.024 1.00 93.75 99 LYS A C 1
ATOM 838 O O . LYS A 1 99 ? -1.951 -4.681 -12.851 1.00 93.75 99 LYS A O 1
ATOM 843 N N . GLY A 1 100 ? -3.851 -3.661 -13.454 1.00 89.19 100 GLY A N 1
ATOM 844 C CA . GLY A 1 100 ? -4.581 -4.892 -13.776 1.00 89.19 100 GLY A CA 1
ATOM 845 C C . GLY A 1 100 ? -5.223 -5.619 -12.587 1.00 89.19 100 GLY A C 1
ATOM 846 O O . GLY A 1 100 ? -5.866 -6.645 -12.812 1.00 89.19 100 GLY A O 1
ATOM 847 N N . THR A 1 101 ? -5.109 -5.097 -11.359 1.00 90.94 101 THR A N 1
ATOM 848 C CA . THR A 1 101 ? -5.768 -5.675 -10.166 1.00 90.94 101 THR A CA 1
ATOM 849 C C . THR A 1 101 ? -7.185 -5.142 -9.926 1.00 90.94 101 THR A C 1
ATOM 851 O O . THR A 1 101 ? -8.029 -5.874 -9.395 1.00 90.94 101 THR A O 1
ATOM 854 N N . ALA A 1 102 ? -7.470 -3.918 -10.388 1.00 87.81 102 ALA A N 1
ATOM 855 C CA . ALA A 1 102 ? -8.770 -3.269 -10.245 1.00 87.81 102 ALA A CA 1
ATOM 856 C C . ALA A 1 102 ? -9.902 -4.123 -10.840 1.00 87.81 102 ALA A C 1
ATOM 858 O O . ALA A 1 102 ? -9.795 -4.658 -11.946 1.00 87.81 102 ALA A O 1
ATOM 859 N N . GLY A 1 103 ? -10.985 -4.290 -10.082 1.00 84.44 103 GLY A N 1
ATOM 860 C CA . GLY A 1 103 ? -12.133 -5.130 -10.424 1.00 84.44 103 GLY A CA 1
ATOM 861 C C . GLY A 1 103 ? -11.879 -6.640 -10.363 1.00 84.44 103 GLY A C 1
ATOM 862 O O . GLY A 1 103 ? -12.772 -7.402 -10.732 1.00 84.44 103 GLY A O 1
ATOM 863 N N . ARG A 1 104 ? -10.691 -7.094 -9.934 1.00 84.81 104 ARG A N 1
ATOM 864 C CA . ARG A 1 104 ? -10.303 -8.519 -9.956 1.00 84.81 104 ARG A CA 1
ATOM 865 C C . ARG A 1 104 ? -9.821 -9.049 -8.611 1.00 84.81 104 ARG A C 1
ATOM 867 O O . ARG A 1 104 ? -10.233 -10.137 -8.219 1.00 84.81 104 ARG A O 1
ATOM 874 N N . HIS A 1 105 ? -8.976 -8.298 -7.904 1.00 85.81 105 HIS A N 1
ATOM 875 C CA . HIS A 1 105 ? -8.268 -8.792 -6.719 1.00 85.81 105 HIS A CA 1
ATOM 876 C C . HIS A 1 105 ? -8.391 -7.823 -5.541 1.00 85.81 105 HIS A C 1
ATOM 878 O O . HIS A 1 105 ? -7.631 -6.868 -5.450 1.00 85.81 105 HIS A O 1
ATOM 884 N N . GLY A 1 106 ? -9.334 -8.085 -4.632 1.00 86.25 106 GLY A N 1
ATOM 885 C CA . GLY A 1 106 ? -9.546 -7.309 -3.407 1.00 86.25 106 GLY A CA 1
ATOM 886 C C . GLY A 1 106 ? -10.593 -7.955 -2.496 1.00 86.25 106 GLY A C 1
ATOM 887 O O . GLY A 1 106 ? -11.343 -8.826 -2.934 1.00 86.25 106 GLY A O 1
ATOM 888 N N . GLY A 1 107 ? -10.658 -7.524 -1.235 1.00 85.62 107 GLY A N 1
ATOM 889 C CA . GLY A 1 107 ? -11.733 -7.915 -0.310 1.00 85.62 107 GLY A CA 1
ATOM 890 C C . GLY A 1 107 ? -13.079 -7.278 -0.674 1.00 85.62 107 GLY A C 1
ATOM 891 O O . GLY A 1 107 ? -14.136 -7.816 -0.352 1.00 85.62 107 GLY A O 1
ATOM 892 N N . TYR A 1 108 ? -13.040 -6.151 -1.384 1.00 88.44 108 TYR A N 1
ATOM 893 C CA . TYR A 1 108 ? -14.179 -5.537 -2.056 1.00 88.44 108 TYR A CA 1
ATOM 894 C C . TYR A 1 108 ? -13.719 -4.798 -3.317 1.00 88.44 108 TYR A C 1
ATOM 896 O O . TYR A 1 108 ? -12.558 -4.400 -3.430 1.00 88.44 108 TYR A O 1
ATOM 904 N N . HIS A 1 109 ? -14.641 -4.606 -4.261 1.00 85.31 109 HIS A N 1
ATOM 905 C CA . HIS A 1 109 ? -14.341 -3.978 -5.544 1.00 85.31 109 HIS A CA 1
ATOM 906 C C . HIS A 1 109 ? -14.773 -2.517 -5.584 1.00 85.31 109 HIS A C 1
ATOM 908 O O . HIS A 1 109 ? -15.916 -2.197 -5.253 1.00 85.31 109 HIS A O 1
ATOM 914 N N . ASN A 1 110 ? -13.873 -1.639 -6.025 1.00 77.31 110 ASN A N 1
ATOM 915 C CA . ASN A 1 110 ? -14.171 -0.222 -6.217 1.00 77.31 110 ASN A CA 1
ATOM 916 C C . ASN A 1 110 ? -14.812 0.058 -7.586 1.00 77.31 110 ASN A C 1
ATOM 918 O O . ASN A 1 110 ? -15.474 1.077 -7.755 1.00 77.31 110 ASN A O 1
ATOM 922 N N . CYS A 1 111 ? -14.637 -0.847 -8.557 1.00 75.75 111 CYS A N 1
ATOM 923 C CA . CYS A 1 111 ? -15.039 -0.674 -9.955 1.00 75.75 111 CYS A CA 1
ATOM 924 C C . CYS A 1 111 ? -14.438 0.586 -10.589 1.00 75.75 111 CYS A C 1
ATOM 926 O O . CYS A 1 111 ? -13.343 0.536 -11.136 1.00 75.75 111 CYS A O 1
ATOM 928 N N . GLY A 1 112 ? -15.132 1.717 -10.481 1.00 71.06 112 GLY A N 1
ATOM 929 C CA . GLY A 1 112 ? -14.678 3.021 -10.937 1.00 71.06 112 GLY A CA 1
ATOM 930 C C . GLY A 1 112 ? -15.128 4.109 -9.970 1.00 71.06 112 GLY A C 1
ATOM 931 O O . GLY A 1 112 ? -16.118 3.959 -9.249 1.00 71.06 112 GLY A O 1
ATOM 932 N N . ASN A 1 113 ? -14.409 5.231 -9.962 1.00 68.25 113 ASN A N 1
ATOM 933 C CA . ASN A 1 113 ? -14.822 6.382 -9.166 1.00 68.25 113 ASN A CA 1
ATOM 934 C C . ASN A 1 113 ? -16.230 6.826 -9.582 1.00 68.25 113 ASN A C 1
ATOM 936 O O . ASN A 1 113 ? -16.523 6.957 -10.769 1.00 68.25 113 ASN A O 1
ATOM 940 N N . ASN A 1 114 ? -17.092 7.067 -8.592 1.00 71.56 114 ASN A N 1
ATOM 941 C CA . ASN A 1 114 ? -18.501 7.426 -8.784 1.00 71.56 114 ASN A CA 1
ATOM 942 C C . ASN A 1 114 ? -19.349 6.352 -9.494 1.00 71.56 114 ASN A C 1
ATOM 944 O O . ASN A 1 114 ? -20.405 6.665 -10.048 1.00 71.56 114 ASN A O 1
ATOM 948 N N . TYR A 1 115 ? -18.924 5.084 -9.472 1.00 69.62 115 TYR A N 1
ATOM 949 C CA . TYR A 1 115 ? -19.717 3.994 -10.029 1.00 69.62 115 TYR A CA 1
ATOM 950 C C . TYR A 1 115 ? -21.036 3.823 -9.264 1.00 69.62 115 TYR A C 1
ATOM 952 O O . TYR A 1 115 ? -21.056 3.528 -8.068 1.00 69.62 115 TYR A O 1
ATOM 960 N N . ASN A 1 116 ? -22.154 3.979 -9.975 1.00 72.19 116 ASN A N 1
ATOM 961 C CA . ASN A 1 116 ? -23.485 3.714 -9.450 1.00 72.19 116 ASN A CA 1
ATOM 962 C C . ASN A 1 116 ? -24.089 2.495 -10.165 1.00 72.19 116 ASN A C 1
ATOM 964 O O . ASN A 1 116 ? -24.544 2.625 -11.306 1.00 72.19 116 ASN A O 1
ATOM 968 N N . PRO A 1 117 ? -24.175 1.326 -9.506 1.00 66.69 117 PRO A N 1
ATOM 969 C CA . PRO A 1 117 ? -24.715 0.120 -10.128 1.00 66.69 117 PRO A CA 1
ATOM 970 C C . PRO A 1 117 ? -26.195 0.253 -10.520 1.00 66.69 117 PRO A C 1
ATOM 972 O O . PRO A 1 117 ? -26.665 -0.496 -11.370 1.00 66.69 117 PRO A O 1
ATOM 975 N N . ARG A 1 118 ? -26.944 1.207 -9.943 1.00 66.31 118 ARG A N 1
ATOM 976 C CA . ARG A 1 118 ? -28.357 1.438 -10.290 1.00 66.31 118 ARG A CA 1
ATOM 977 C C . ARG A 1 118 ? -28.543 2.165 -11.619 1.00 66.31 118 ARG A C 1
ATOM 979 O O . ARG A 1 118 ? -29.585 1.991 -12.235 1.00 66.31 118 ARG A O 1
ATOM 986 N N . MET A 1 119 ? -27.554 2.939 -12.069 1.00 58.44 119 MET A N 1
ATOM 987 C CA . MET A 1 119 ? -27.611 3.634 -13.365 1.00 58.44 119 MET A CA 1
ATOM 988 C C . MET A 1 119 ? -27.465 2.661 -14.546 1.00 58.44 119 MET A C 1
ATOM 990 O O . MET A 1 119 ? -27.903 2.967 -15.648 1.00 58.44 119 MET A O 1
ATOM 994 N N . TYR A 1 120 ? -26.897 1.475 -14.299 1.00 53.28 120 TYR A N 1
ATOM 995 C CA . TYR A 1 120 ? -26.686 0.414 -15.291 1.00 53.28 120 TYR A CA 1
ATOM 996 C C . TYR A 1 120 ? -27.533 -0.836 -15.015 1.00 53.28 120 TYR A C 1
ATOM 998 O O . TYR A 1 120 ? -27.316 -1.889 -15.618 1.00 53.28 120 TYR A O 1
ATOM 1006 N N . ALA A 1 121 ? -28.498 -0.745 -14.094 1.00 51.81 121 ALA A N 1
ATOM 1007 C CA . ALA A 1 121 ? -29.421 -1.834 -13.826 1.00 51.81 121 ALA A CA 1
ATOM 1008 C C . ALA A 1 121 ? -30.328 -2.029 -15.049 1.00 51.81 121 ALA A C 1
ATOM 1010 O O . ALA A 1 121 ? -31.253 -1.255 -15.292 1.00 51.81 121 ALA A O 1
ATOM 1011 N N . LEU A 1 122 ? -30.039 -3.075 -15.827 1.00 50.09 122 LEU A N 1
ATOM 1012 C CA . LEU A 1 122 ? -30.941 -3.599 -16.850 1.00 50.09 122 LEU A CA 1
ATOM 1013 C C . LEU A 1 122 ? -32.358 -3.787 -16.268 1.00 50.09 122 LEU A C 1
ATOM 1015 O O . LEU A 1 122 ? -32.486 -4.034 -15.063 1.00 50.09 122 LEU A O 1
ATOM 1019 N N . PRO A 1 123 ? -33.414 -3.718 -17.106 1.00 45.44 123 PRO A N 1
ATOM 1020 C CA . PRO A 1 123 ? -34.796 -3.851 -16.657 1.00 45.44 123 PRO A CA 1
ATOM 1021 C C . PRO A 1 123 ? -34.969 -5.064 -15.736 1.00 45.44 123 PRO A C 1
ATOM 1023 O O . PRO A 1 123 ? -34.431 -6.142 -16.004 1.00 45.44 123 PRO A O 1
ATOM 1026 N N . LEU A 1 124 ? -35.700 -4.849 -14.639 1.00 42.94 124 LEU A N 1
ATOM 1027 C CA . LEU A 1 124 ? -35.990 -5.815 -13.578 1.00 42.94 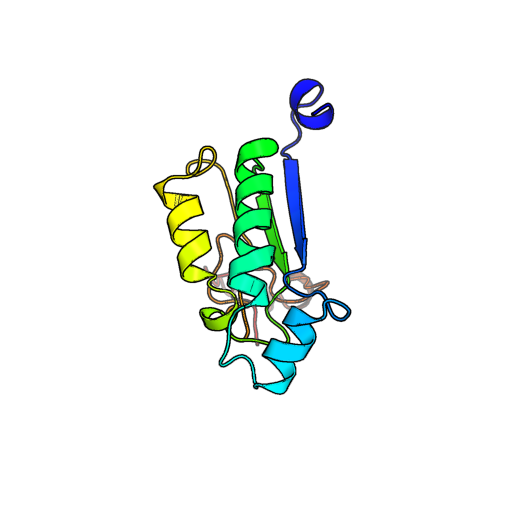124 LEU A CA 1
ATOM 1028 C C . LEU A 1 124 ? -36.311 -7.203 -14.160 1.00 42.94 124 LEU A C 1
ATOM 1030 O O . LEU A 1 124 ? -37.369 -7.405 -14.747 1.00 42.94 124 LEU A O 1
ATOM 1034 N N . GLY A 1 125 ? -35.391 -8.162 -14.003 1.00 47.28 125 GLY A N 1
ATOM 1035 C CA . GLY A 1 125 ? -35.610 -9.536 -14.472 1.00 47.28 125 GLY A CA 1
ATOM 1036 C C . GLY A 1 125 ? -34.377 -10.439 -14.541 1.00 47.28 125 GLY A C 1
ATOM 1037 O O . GLY A 1 125 ? -34.516 -11.656 -14.451 1.00 47.28 125 GLY A O 1
ATOM 1038 N N . LYS A 1 126 ? -33.156 -9.893 -14.637 1.00 44.03 126 LYS A N 1
ATOM 1039 C CA . LYS A 1 126 ? -31.923 -10.703 -14.633 1.00 44.03 126 LYS A CA 1
ATOM 1040 C C . LYS A 1 126 ? -31.217 -10.620 -13.280 1.00 44.03 126 LYS A C 1
ATOM 1042 O O . LYS A 1 126 ? -30.493 -9.668 -13.004 1.00 44.03 126 LYS A O 1
ATOM 1047 N N . LYS A 1 127 ? -31.409 -11.638 -12.434 1.00 38.12 127 LYS A N 1
ATOM 1048 C CA . LYS A 1 127 ? -30.582 -11.856 -11.237 1.00 38.12 127 LYS A CA 1
ATOM 1049 C C . LYS A 1 127 ? -29.170 -12.257 -11.675 1.00 38.12 127 LYS A C 1
ATOM 1051 O O . LYS A 1 127 ? -28.892 -13.431 -11.892 1.00 38.12 127 LYS A O 1
ATOM 1056 N N . SER A 1 128 ? -28.283 -11.278 -11.825 1.00 43.06 128 SER A N 1
ATOM 1057 C CA . SER A 1 128 ? -26.844 -11.531 -11.809 1.00 43.06 128 SER A CA 1
ATOM 1058 C C . SER A 1 128 ? -26.412 -11.656 -10.350 1.00 43.06 128 SER A C 1
ATOM 1060 O O . SER A 1 128 ? -26.401 -10.666 -9.625 1.00 43.06 128 SER A O 1
ATOM 1062 N N . ASN A 1 129 ? -26.054 -12.863 -9.907 1.00 39.16 129 ASN A N 1
ATOM 1063 C CA . ASN A 1 129 ? -25.512 -13.101 -8.563 1.00 39.16 129 ASN A CA 1
ATOM 1064 C C . ASN A 1 129 ? -24.087 -12.551 -8.379 1.00 39.16 129 ASN A C 1
ATOM 1066 O O . ASN A 1 129 ? -23.446 -12.858 -7.378 1.00 39.16 129 ASN A O 1
ATOM 1070 N N . HIS A 1 130 ? -23.543 -11.797 -9.336 1.00 44.34 130 HIS A N 1
ATOM 1071 C CA . HIS A 1 130 ? -22.224 -11.188 -9.227 1.00 44.34 130 HIS A CA 1
ATOM 1072 C C . HIS A 1 130 ? -22.334 -9.704 -9.574 1.00 44.34 130 HIS A C 1
ATOM 1074 O O . HIS A 1 130 ? -22.612 -9.341 -10.721 1.00 44.34 130 HIS A O 1
ATOM 1080 N N . PHE A 1 131 ? -22.075 -8.842 -8.591 1.00 50.00 131 PHE A N 1
ATOM 1081 C CA . PHE A 1 131 ? -21.721 -7.448 -8.840 1.00 50.00 131 PHE A CA 1
ATOM 1082 C C . PHE A 1 131 ? -20.326 -7.431 -9.477 1.00 50.00 131 PHE A C 1
ATOM 1084 O O . PHE A 1 131 ? -19.328 -7.200 -8.804 1.00 50.00 131 PHE A O 1
ATOM 1091 N N . ARG A 1 132 ? -20.234 -7.766 -10.768 1.00 52.97 132 ARG A N 1
ATOM 1092 C CA . ARG A 1 132 ? -19.011 -7.527 -11.535 1.00 52.97 132 ARG A CA 1
ATOM 1093 C C . ARG A 1 132 ? -18.988 -6.058 -11.909 1.00 52.97 132 ARG A C 1
ATOM 1095 O O . ARG A 1 132 ? -19.969 -5.543 -12.447 1.00 52.97 132 ARG A O 1
ATOM 1102 N N . CYS A 1 133 ? -17.863 -5.413 -11.638 1.00 57.78 133 CYS A N 1
ATOM 1103 C CA . CYS A 1 133 ? -17.513 -4.166 -12.292 1.00 57.78 133 CYS A CA 1
ATOM 1104 C C . CYS A 1 13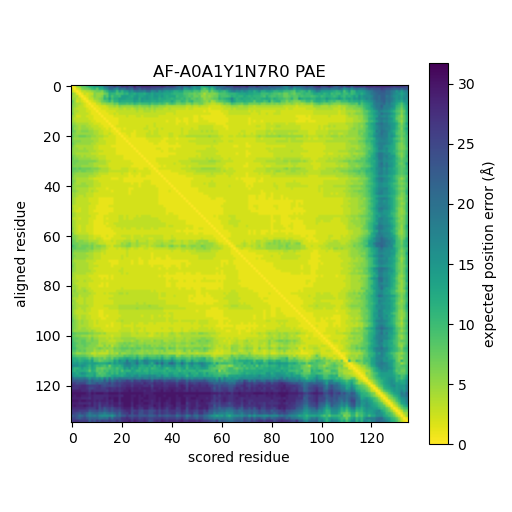3 ? -17.574 -4.434 -13.796 1.00 57.78 133 CYS A C 1
ATOM 1106 O O . CYS A 1 133 ? -16.829 -5.274 -14.301 1.00 57.78 133 CYS A O 1
ATOM 1108 N N . SER A 1 134 ? -18.566 -3.855 -14.471 1.00 50.56 134 SER A N 1
ATOM 1109 C CA . SER A 1 134 ? -18.658 -3.995 -15.923 1.00 50.56 134 SER A CA 1
ATOM 1110 C C . SER A 1 134 ? -17.474 -3.246 -16.547 1.00 50.56 134 SER A C 1
ATOM 1112 O O . SER A 1 134 ? -17.097 -2.211 -15.992 1.00 50.56 134 SER A O 1
ATOM 1114 N N . PRO A 1 135 ? -16.852 -3.796 -17.605 1.00 49.78 135 PRO A N 1
ATOM 1115 C CA . PRO A 1 135 ? -15.748 -3.143 -18.304 1.00 49.78 135 PRO A CA 1
ATOM 1116 C C . PRO A 1 135 ? -16.165 -1.807 -18.924 1.00 49.78 135 PRO A C 1
ATOM 1118 O O . PRO A 1 135 ? -17.363 -1.661 -19.266 1.00 49.78 135 PRO A O 1
#

Sequence (135 aa):
MAVRRKTALKFGIYYSQYEWFHPQYQSDKLQNYTEDKFVSQKTLPEMTELVLKYRPDIFWSDGDGEAEDAYWKSTKFLAWLYNDSPVKDTVVVNDKWGKGTAGRHGGYHNCGNNYNPRMYALPLGKKSNHFRCSP

Secondary structure (DSSP, 8-state):
-HHHHHSSPPPEEEEES--TT-HHHHHHHHTTTS--HHIIIIIHHHHHHHHHHH--SEEEEE-SSSSBTTTTTHHHHHHHHHHTSTTTTT-EE-S-SSBTTTTTSSSS---STT--TTTT--STT---S------

InterPro domains:
  IPR000933 Glycoside hydrolase, family 29 [PTHR10030] (5-119)
  IPR000933 Glycoside hydrolase, family 29 [SM00812] (1-135)
  IPR016286 Alpha-L-fucosidase, metazoa-type [PR00741] (9-28)
  IPR016286 Alpha-L-fucosidase, metazoa-type [PR00741] (49-65)
  IPR016286 Alpha-L-fucosidase, metazoa-type [PR00741] (77-98)
  IPR017853 Glycoside hydrolase superfamily [SSF51445] (5-115)
  IPR057739 Glycoside hydrolase family 29, N-terminal [PF01120] (4-118)

Nearest PDB structures (foldseek):
  7pls-assembly1_A  TM=9.805E-01  e=7.458E-13  Homo sapiens
  7xsh-assembly1_A  TM=8.363E-01  e=7.269E-03  Cecembia lonarensis LW9
  7xsg-assembly1_B-2  TM=8.357E-01  e=1.012E-02  Cecembia lonarensis LW9
  7xsf-assembly1_B-2  TM=7.490E-01  e=1.504E-02  Cecembia lonarensis LW9
  3cq9-assembly2_D  TM=4.827E-01  e=1.260E+00  Lactiplantibacillus plantarum WCFS1

Radius of gyration: 17.09 Å; Cα contacts (8 Å, |Δi|>4): 190; chains: 1; bounding box: 51×28×40 Å

Mean predicted aligned error: 7.27 Å